Protein AF-A0A937NAL7-F1 (afdb_monomer_lite)

pLDDT: mean 84.66, std 16.03, range [34.94, 97.81]

Sequence (108 aa):
MQVQSGKRVSSIERAFRDAARRVLLVIDELSDSRTLADGLDDLRALVVALPLAPDELCKAQQRIRNTYRYSAAGERGAAVYELRALLQGLSAWAHESGFHGIAPVMSA

Radius of gyration: 14.45 Å; chains: 1; bounding box: 30×24×53 Å

Foldseek 3Di:
DPPPPVVVVVVLLVLLLQLLLLLVVLLVCLVVVHDCVVSLVSNLVSLVPHPDDPVLSVLLVVLSVQLVVCVVVVNSVSNSVSSVVNSVSSVVVCVVVVVPPPDNPPPD

Secondary structure (DSSP, 8-state):
---HHHHHHHHHHHHHHHHHHHHHHHHHHHHTT---TTHHHHHHHHHHTS---HHHHHHHHHHHHHHHHHHHTT-HHHHHHHHHHHHHHHHHHHHHTT-TT-------

Structure (mmCIF, N/CA/C/O backbone):
data_AF-A0A937NAL7-F1
#
_entry.id   AF-A0A937NAL7-F1
#
loop_
_atom_site.group_PDB
_atom_site.id
_atom_site.type_symbol
_atom_site.label_atom_id
_atom_site.label_alt_id
_atom_site.label_comp_id
_atom_site.label_asym_id
_atom_site.label_entity_id
_atom_site.label_seq_id
_atom_site.pdbx_PDB_ins_code
_atom_site.Cartn_x
_atom_site.Cartn_y
_atom_site.Cartn_z
_atom_site.occupancy
_atom_site.B_iso_or_equiv
_atom_site.auth_seq_id
_atom_site.auth_comp_id
_atom_site.auth_asym_id
_atom_site.auth_atom_id
_atom_site.pdbx_PDB_model_num
ATOM 1 N N . MET A 1 1 ? 11.449 -5.604 -36.178 1.00 40.94 1 MET A N 1
ATOM 2 C CA . MET A 1 1 ? 10.641 -6.128 -35.051 1.00 40.94 1 MET A CA 1
ATOM 3 C C . MET A 1 1 ? 10.852 -5.222 -33.839 1.00 40.94 1 MET A C 1
ATOM 5 O O . MET A 1 1 ? 11.892 -5.320 -33.212 1.00 40.94 1 MET A O 1
ATOM 9 N N . GLN A 1 2 ? 9.926 -4.298 -33.548 1.00 45.91 2 GLN A N 1
ATOM 10 C CA . GLN A 1 2 ? 10.089 -3.265 -32.500 1.00 45.91 2 GLN A CA 1
ATOM 11 C C . GLN A 1 2 ? 8.879 -3.187 -31.537 1.00 45.91 2 GLN A C 1
ATOM 13 O O . GLN A 1 2 ? 8.635 -2.170 -30.901 1.00 45.91 2 GLN A O 1
ATOM 18 N N . VAL A 1 3 ? 8.097 -4.270 -31.427 1.00 51.28 3 VAL A N 1
ATOM 19 C CA . VAL A 1 3 ? 6.760 -4.262 -30.786 1.00 51.28 3 VAL A CA 1
ATOM 20 C C . VAL A 1 3 ? 6.777 -4.730 -29.317 1.00 51.28 3 VAL A C 1
ATOM 22 O O . VAL A 1 3 ? 5.846 -4.457 -28.565 1.00 51.28 3 VAL A O 1
ATOM 25 N N . GLN A 1 4 ? 7.839 -5.400 -28.851 1.00 52.97 4 GLN A N 1
ATOM 26 C CA . GLN A 1 4 ? 7.871 -5.975 -27.494 1.00 52.97 4 GLN A CA 1
ATOM 27 C C . GLN A 1 4 ? 8.111 -4.943 -26.376 1.00 52.97 4 GLN A C 1
ATOM 29 O O . GLN A 1 4 ? 7.620 -5.133 -25.264 1.00 52.97 4 GLN A O 1
ATOM 34 N N . SER A 1 5 ? 8.802 -3.833 -26.660 1.00 55.28 5 SER A N 1
ATOM 35 C CA . SER A 1 5 ? 9.171 -2.853 -25.625 1.00 55.28 5 SER A CA 1
ATOM 36 C C . SER A 1 5 ? 7.965 -2.051 -25.111 1.00 55.28 5 SER A C 1
ATOM 38 O O . SER A 1 5 ? 7.812 -1.877 -23.905 1.00 55.28 5 SER A O 1
ATOM 40 N N . GLY A 1 6 ? 7.040 -1.647 -25.992 1.00 58.38 6 GLY A N 1
ATOM 41 C CA . GLY A 1 6 ? 5.855 -0.861 -25.605 1.00 58.38 6 GLY A CA 1
ATOM 42 C C . GLY A 1 6 ? 4.809 -1.641 -24.792 1.00 58.38 6 GLY A C 1
ATOM 43 O O . GLY A 1 6 ? 4.143 -1.089 -23.914 1.00 58.38 6 GLY A O 1
ATOM 44 N N . LYS A 1 7 ? 4.689 -2.957 -25.018 1.00 63.69 7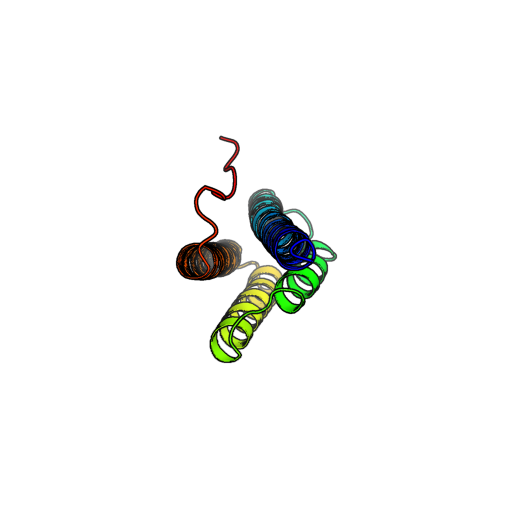 LYS A N 1
ATOM 45 C CA . LYS A 1 7 ? 3.739 -3.814 -24.282 1.00 63.69 7 LYS A CA 1
ATOM 46 C C . LYS A 1 7 ? 4.186 -4.077 -22.835 1.00 63.69 7 LYS A C 1
ATOM 48 O O . LYS A 1 7 ? 3.357 -4.225 -21.941 1.00 63.69 7 LYS A O 1
ATOM 53 N N . ARG A 1 8 ? 5.502 -4.109 -22.595 1.00 61.81 8 ARG A N 1
ATOM 54 C CA . ARG A 1 8 ? 6.081 -4.295 -21.257 1.00 61.81 8 ARG A CA 1
ATOM 55 C C . ARG A 1 8 ? 5.958 -3.029 -20.405 1.00 61.81 8 ARG A C 1
ATOM 57 O O . ARG A 1 8 ? 5.534 -3.127 -19.259 1.00 61.81 8 ARG A O 1
ATOM 64 N N . VAL A 1 9 ? 6.244 -1.862 -20.986 1.00 63.59 9 VAL A N 1
ATOM 65 C CA . VAL A 1 9 ? 6.097 -0.551 -20.323 1.00 63.59 9 VAL A CA 1
ATOM 66 C C . VAL A 1 9 ? 4.648 -0.327 -19.873 1.00 63.59 9 VAL A C 1
ATOM 68 O O . VAL A 1 9 ? 4.400 -0.100 -18.693 1.00 63.59 9 VAL A O 1
ATOM 71 N N . SER A 1 10 ? 3.674 -0.551 -20.761 1.00 73.06 10 SER A N 1
ATOM 72 C CA . SER A 1 10 ? 2.242 -0.419 -20.430 1.00 73.06 10 SER A CA 1
ATOM 73 C C . SER A 1 10 ? 1.741 -1.395 -19.353 1.00 73.06 10 SER A C 1
ATOM 75 O O . SER A 1 10 ? 0.780 -1.088 -18.644 1.00 73.06 10 SER A O 1
ATOM 77 N N . SER A 1 11 ? 2.386 -2.557 -19.198 1.00 83.50 11 SER A N 1
ATOM 78 C CA . SER A 1 11 ? 2.040 -3.536 -18.157 1.00 83.50 11 SER A CA 1
ATOM 79 C C . SER A 1 11 ? 2.566 -3.119 -16.780 1.00 83.50 11 SER A C 1
ATOM 81 O O . SER A 1 11 ? 1.846 -3.242 -15.792 1.00 83.50 11 SER A O 1
ATOM 83 N N . ILE A 1 12 ? 3.786 -2.575 -16.713 1.00 85.56 12 ILE A N 1
ATOM 84 C CA . ILE A 1 12 ? 4.387 -2.094 -15.458 1.00 85.56 12 ILE A CA 1
ATOM 85 C C . ILE A 1 12 ? 3.664 -0.837 -14.963 1.00 85.56 12 ILE A C 1
ATOM 87 O O . ILE A 1 12 ? 3.317 -0.752 -13.788 1.00 85.56 12 ILE A O 1
ATOM 91 N N . GLU A 1 13 ? 3.347 0.101 -15.857 1.00 85.06 13 GLU A N 1
ATOM 92 C CA . GLU A 1 13 ? 2.552 1.282 -15.505 1.00 85.06 13 GLU A CA 1
ATOM 93 C C . GLU A 1 13 ? 1.168 0.921 -14.955 1.00 85.06 13 GLU A C 1
ATOM 95 O O . GLU A 1 13 ? 0.648 1.590 -14.061 1.00 85.06 13 GLU A O 1
ATOM 100 N N . ARG A 1 14 ? 0.537 -0.125 -15.508 1.00 87.19 14 ARG A N 1
ATOM 101 C CA . ARG A 1 14 ? -0.737 -0.637 -14.998 1.00 87.19 14 ARG A CA 1
ATOM 102 C C . ARG A 1 14 ? -0.565 -1.206 -13.591 1.00 87.19 14 ARG A C 1
ATOM 104 O O . ARG A 1 14 ? -1.310 -0.800 -12.710 1.00 87.19 14 ARG A O 1
ATOM 111 N N . ALA A 1 15 ? 0.441 -2.053 -13.374 1.00 88.81 15 ALA A N 1
ATOM 112 C CA . ALA A 1 15 ? 0.729 -2.607 -12.053 1.00 88.81 15 ALA A CA 1
ATOM 113 C C . ALA A 1 15 ? 0.989 -1.504 -11.011 1.00 88.81 15 ALA A C 1
ATOM 115 O O . ALA A 1 15 ? 0.474 -1.573 -9.897 1.00 88.81 15 ALA A O 1
ATOM 116 N N . PHE A 1 16 ? 1.717 -0.447 -11.386 1.00 90.38 16 PHE A N 1
ATOM 117 C CA . PHE A 1 16 ? 1.922 0.718 -10.525 1.00 90.38 16 PHE A CA 1
ATOM 118 C C . PHE A 1 16 ? 0.609 1.440 -10.207 1.00 90.38 16 PHE A C 1
ATOM 120 O O . PHE A 1 16 ? 0.340 1.720 -9.040 1.00 90.38 16 PHE A O 1
ATOM 127 N N . ARG A 1 17 ? -0.232 1.714 -11.218 1.00 89.62 17 ARG A N 1
ATOM 128 C CA . ARG A 1 17 ? -1.552 2.335 -11.010 1.00 89.62 17 ARG A CA 1
ATOM 129 C C . ARG A 1 17 ? -2.420 1.517 -10.063 1.00 89.62 17 ARG A C 1
ATOM 131 O O . ARG A 1 17 ? -3.038 2.095 -9.173 1.00 89.62 17 ARG A O 1
ATOM 138 N N . ASP A 1 18 ? -2.446 0.202 -10.240 1.00 92.25 18 ASP A N 1
ATOM 139 C CA . ASP A 1 18 ? -3.238 -0.700 -9.410 1.00 92.25 18 ASP A CA 1
ATOM 140 C C . ASP A 1 18 ? -2.722 -0.700 -7.964 1.00 92.25 18 ASP A C 1
ATOM 142 O O . ASP A 1 18 ? -3.511 -0.536 -7.032 1.00 92.25 18 ASP A O 1
ATOM 146 N N . ALA A 1 19 ? -1.398 -0.764 -7.766 1.00 93.06 19 ALA A N 1
ATOM 147 C CA . ALA A 1 19 ? -0.777 -0.654 -6.448 1.00 93.06 19 ALA A CA 1
ATOM 148 C C . ALA A 1 19 ? -1.092 0.694 -5.778 1.00 93.06 19 ALA A C 1
ATOM 150 O O . ALA A 1 19 ? -1.587 0.722 -4.653 1.00 93.06 19 ALA A O 1
ATOM 151 N N . ALA A 1 20 ? -0.871 1.815 -6.472 1.00 93.00 20 ALA A N 1
ATOM 152 C CA . ALA A 1 20 ? -1.127 3.158 -5.951 1.00 93.00 20 ALA A CA 1
ATOM 153 C C . ALA A 1 20 ? -2.608 3.367 -5.601 1.00 93.00 20 ALA A C 1
ATOM 155 O O . ALA A 1 20 ? -2.930 3.902 -4.538 1.00 93.00 20 ALA A O 1
ATOM 156 N N . ARG A 1 21 ? -3.519 2.893 -6.458 1.00 93.12 21 ARG A N 1
ATOM 157 C CA . ARG A 1 21 ? -4.960 2.919 -6.193 1.00 93.12 21 ARG A CA 1
ATOM 158 C C . ARG A 1 21 ? -5.308 2.095 -4.961 1.00 93.12 21 ARG A C 1
ATOM 160 O O . ARG A 1 21 ? -6.098 2.552 -4.141 1.00 93.12 21 ARG A O 1
ATOM 167 N N . ARG A 1 22 ? -4.713 0.909 -4.803 1.00 94.31 22 ARG A N 1
ATOM 168 C CA . ARG A 1 22 ? -4.962 0.072 -3.628 1.00 94.31 22 ARG A CA 1
ATOM 169 C C . ARG A 1 22 ? -4.455 0.733 -2.352 1.00 94.31 22 ARG A C 1
ATOM 171 O O . ARG A 1 22 ? -5.183 0.720 -1.369 1.00 94.31 22 ARG A O 1
ATOM 178 N N . VAL A 1 23 ? -3.289 1.387 -2.376 1.00 94.06 23 VAL A N 1
ATOM 179 C CA . VAL A 1 23 ? -2.807 2.177 -1.227 1.00 94.06 23 VAL A CA 1
ATOM 180 C C . VAL A 1 23 ? -3.835 3.235 -0.819 1.00 94.06 23 VAL A C 1
ATOM 182 O O . VAL A 1 23 ? -4.161 3.335 0.361 1.00 94.06 23 VAL A O 1
ATOM 185 N N . LEU A 1 24 ? -4.374 3.997 -1.778 1.00 93.44 24 LEU A N 1
ATOM 186 C CA . LEU A 1 24 ? -5.388 5.020 -1.500 1.00 93.44 24 LEU A CA 1
ATOM 187 C C . LEU A 1 24 ? -6.672 4.427 -0.903 1.00 93.44 24 LEU A C 1
ATOM 189 O O . LEU A 1 24 ? -7.183 4.966 0.073 1.00 93.44 24 LEU A O 1
ATOM 193 N N . LEU A 1 25 ? -7.155 3.303 -1.439 1.00 92.50 25 LEU A N 1
ATOM 194 C CA . LEU A 1 25 ? -8.339 2.617 -0.910 1.00 92.50 25 LEU A CA 1
ATOM 195 C C . LEU A 1 25 ? -8.134 2.146 0.534 1.00 92.50 25 LEU A C 1
ATOM 197 O O . LEU A 1 25 ? -9.005 2.343 1.368 1.00 92.50 25 LEU A O 1
ATOM 201 N N . VAL A 1 26 ? -6.968 1.581 0.855 1.00 91.88 26 VAL A N 1
ATOM 202 C CA . VAL A 1 26 ? -6.670 1.123 2.223 1.00 91.88 26 VAL A CA 1
ATOM 203 C C . VAL A 1 26 ? -6.553 2.309 3.194 1.00 91.88 26 VAL A C 1
ATOM 205 O O . VAL A 1 26 ? -6.938 2.197 4.357 1.00 91.88 26 VAL A O 1
ATOM 208 N N . ILE A 1 27 ? -6.051 3.466 2.740 1.00 92.94 27 ILE A N 1
ATOM 209 C CA . ILE A 1 27 ? -6.055 4.703 3.543 1.00 92.94 27 ILE A CA 1
ATOM 210 C C . ILE A 1 27 ? -7.493 5.143 3.853 1.00 92.94 27 ILE A C 1
ATOM 212 O O . ILE A 1 27 ? -7.776 5.525 4.991 1.00 92.94 27 ILE A O 1
ATOM 216 N N . ASP A 1 28 ? -8.382 5.092 2.863 1.00 91.19 28 ASP A N 1
ATOM 217 C CA . ASP A 1 28 ? -9.798 5.442 3.014 1.00 91.19 28 ASP A CA 1
ATOM 218 C C . ASP A 1 28 ? -10.509 4.479 3.980 1.00 91.19 28 ASP A C 1
ATOM 220 O O . ASP A 1 28 ? -11.092 4.908 4.972 1.00 91.19 28 ASP A O 1
ATOM 224 N N . GLU A 1 29 ? -10.323 3.167 3.796 1.00 90.62 29 GLU A N 1
ATOM 225 C CA . GLU A 1 29 ? -10.833 2.121 4.694 1.00 90.62 29 GLU A CA 1
ATOM 226 C C . GLU A 1 29 ? -10.372 2.330 6.149 1.00 90.62 29 GLU A C 1
ATOM 228 O O . GLU A 1 29 ? -11.173 2.224 7.081 1.00 90.62 29 GLU A O 1
ATOM 233 N N . LEU A 1 30 ? -9.097 2.679 6.358 1.00 88.75 30 LEU A N 1
ATOM 234 C CA . LEU A 1 30 ? -8.550 3.010 7.678 1.00 88.75 30 LEU A CA 1
ATOM 235 C C . LEU A 1 30 ? -9.197 4.252 8.294 1.00 88.75 30 LEU A C 1
ATOM 237 O O . LEU A 1 30 ? -9.411 4.290 9.510 1.00 88.75 30 LEU A O 1
ATOM 241 N N . SER A 1 31 ? -9.469 5.264 7.473 1.00 86.12 31 SER A N 1
ATOM 242 C CA . SER A 1 31 ? -10.049 6.540 7.902 1.00 86.12 31 SER A CA 1
ATOM 243 C C . SER A 1 31 ? -11.517 6.363 8.299 1.00 86.12 31 SER A C 1
ATOM 245 O O . SER A 1 31 ? -11.933 6.848 9.351 1.00 86.12 31 SER A O 1
ATOM 247 N N . ASP A 1 32 ? -12.249 5.545 7.543 1.00 86.25 32 ASP A N 1
ATOM 248 C CA . ASP A 1 32 ? -13.644 5.164 7.785 1.00 86.25 32 ASP A CA 1
ATOM 249 C C . ASP A 1 32 ? -13.820 4.077 8.863 1.00 86.25 32 ASP A C 1
ATOM 251 O O . ASP A 1 32 ? -14.936 3.628 9.125 1.00 86.25 32 ASP A O 1
ATOM 255 N N . SER A 1 33 ? -12.737 3.631 9.513 1.00 79.56 33 SER A N 1
ATOM 256 C CA . SER A 1 33 ? -12.757 2.541 10.505 1.00 79.56 33 SER A CA 1
ATOM 257 C C . SER A 1 33 ? -13.312 1.210 9.976 1.00 79.56 33 SER A C 1
ATOM 259 O O . SER A 1 33 ? -13.858 0.414 10.743 1.00 79.56 33 SER A O 1
ATOM 261 N N . ARG A 1 34 ? -13.150 0.947 8.677 1.00 79.00 34 ARG A N 1
ATOM 262 C CA . ARG A 1 34 ? -13.518 -0.323 8.041 1.00 79.00 34 ARG A CA 1
ATOM 263 C C . ARG A 1 34 ? -12.438 -1.383 8.270 1.00 79.00 34 ARG A C 1
ATOM 265 O O . ARG A 1 34 ? -11.292 -1.090 8.611 1.00 79.00 34 ARG A O 1
ATOM 272 N N . THR A 1 35 ? -12.823 -2.645 8.107 1.00 75.50 35 THR A N 1
ATOM 273 C CA . THR A 1 35 ? -11.921 -3.796 8.238 1.00 75.50 35 THR A CA 1
ATOM 274 C C . THR A 1 35 ? -10.947 -3.865 7.058 1.00 75.50 35 THR A C 1
ATOM 276 O O . THR A 1 35 ? -11.366 -3.743 5.915 1.00 75.50 35 THR A O 1
ATOM 279 N N . LEU A 1 36 ? -9.661 -4.118 7.335 1.00 77.94 36 LEU A N 1
ATOM 280 C CA . LEU A 1 36 ? -8.574 -4.130 6.336 1.00 77.94 36 LEU A CA 1
ATOM 281 C C . LEU A 1 36 ? -8.175 -5.521 5.828 1.00 77.94 36 LEU A C 1
ATOM 283 O O . LEU A 1 36 ? -7.150 -5.633 5.158 1.00 77.94 36 LEU A O 1
ATOM 287 N N . ALA A 1 37 ? -8.914 -6.572 6.202 1.00 67.00 37 ALA A N 1
ATOM 288 C CA . ALA A 1 37 ? -8.445 -7.959 6.114 1.00 67.00 37 ALA A CA 1
ATOM 289 C C . ALA A 1 37 ? -7.944 -8.337 4.709 1.00 67.00 37 ALA A C 1
ATOM 291 O O . ALA A 1 37 ? -6.839 -8.847 4.581 1.00 67.00 37 ALA A O 1
ATOM 292 N N . ASP A 1 38 ? -8.684 -7.968 3.664 1.00 80.38 38 ASP A N 1
ATOM 293 C CA . ASP A 1 38 ? -8.278 -8.250 2.279 1.00 80.38 38 ASP A CA 1
ATOM 294 C C . ASP A 1 38 ? -7.472 -7.083 1.664 1.00 80.38 38 ASP A C 1
ATOM 296 O O . ASP A 1 38 ? -6.675 -7.252 0.741 1.00 80.38 38 ASP A O 1
ATOM 300 N N . GLY A 1 39 ? -7.626 -5.885 2.244 1.00 87.06 39 GLY A N 1
ATOM 301 C CA . GLY A 1 39 ? -6.969 -4.622 1.892 1.00 87.06 39 GLY A CA 1
ATOM 302 C C . GLY A 1 39 ? -5.464 -4.724 1.689 1.00 87.06 39 GLY A C 1
ATOM 303 O O . GLY A 1 39 ? -4.906 -4.372 0.643 1.00 87.06 39 GLY A O 1
ATOM 304 N N . LEU A 1 40 ? -4.803 -5.177 2.750 1.00 90.19 40 LEU A N 1
ATOM 305 C CA . LEU A 1 40 ? -3.350 -5.161 2.864 1.00 90.19 40 LEU A CA 1
ATOM 306 C C . LEU A 1 40 ? -2.681 -6.334 2.144 1.00 90.19 40 LEU A C 1
ATOM 308 O O . LEU A 1 40 ? -1.554 -6.185 1.665 1.00 90.19 40 LEU A O 1
ATOM 312 N N . ASP A 1 41 ? -3.367 -7.469 2.033 1.00 91.75 41 ASP A N 1
ATOM 313 C CA . ASP A 1 41 ? -2.852 -8.649 1.340 1.00 91.75 41 ASP A CA 1
ATOM 314 C C . ASP A 1 41 ? -2.851 -8.432 -0.179 1.00 91.75 41 ASP A C 1
ATOM 316 O O . ASP A 1 41 ? -1.827 -8.663 -0.833 1.00 91.75 41 ASP A O 1
ATOM 320 N N . ASP A 1 42 ? -3.928 -7.855 -0.723 1.00 91.88 42 ASP A N 1
ATOM 321 C CA . ASP A 1 42 ? -3.982 -7.406 -2.118 1.0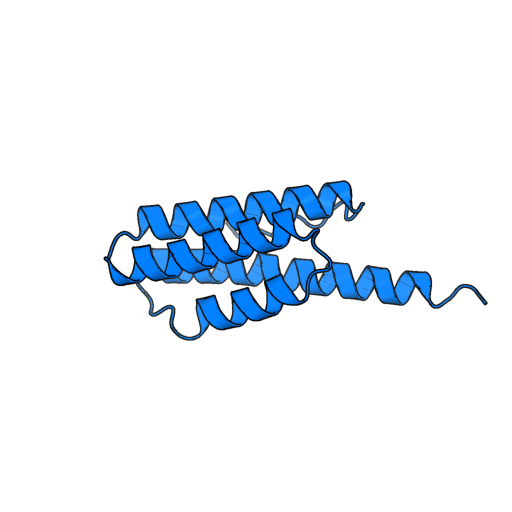0 91.88 42 ASP A CA 1
ATOM 322 C C . ASP A 1 42 ? -2.882 -6.383 -2.419 1.00 91.88 42 ASP A C 1
ATOM 324 O O . ASP A 1 42 ? -2.158 -6.488 -3.413 1.00 91.88 42 ASP A O 1
ATOM 328 N N . LEU A 1 43 ? -2.722 -5.390 -1.535 1.00 94.06 43 LEU A N 1
ATOM 329 C CA . LEU A 1 43 ? -1.682 -4.375 -1.672 1.00 94.06 43 LEU A CA 1
ATOM 330 C C . LEU A 1 43 ? -0.286 -5.010 -1.707 1.00 94.06 43 LEU A C 1
ATOM 332 O O . LEU A 1 43 ? 0.555 -4.630 -2.524 1.00 94.06 43 LEU A O 1
ATOM 336 N N . ARG A 1 44 ? -0.034 -5.998 -0.845 1.00 94.62 44 ARG A N 1
ATOM 337 C CA . ARG A 1 44 ? 1.239 -6.718 -0.811 1.00 94.62 44 ARG A CA 1
ATOM 338 C C . ARG A 1 44 ? 1.504 -7.458 -2.116 1.00 94.62 44 ARG A C 1
ATOM 340 O O . ARG A 1 44 ? 2.625 -7.380 -2.618 1.00 94.62 44 ARG A O 1
ATOM 347 N N . ALA A 1 45 ? 0.507 -8.151 -2.662 1.00 94.31 45 ALA A N 1
ATOM 348 C CA . ALA A 1 45 ? 0.643 -8.856 -3.933 1.00 94.31 45 ALA A CA 1
ATOM 349 C C . ALA A 1 45 ? 0.990 -7.890 -5.079 1.00 94.31 45 ALA A C 1
ATOM 351 O O . ALA A 1 45 ? 1.919 -8.149 -5.846 1.00 94.31 45 ALA A O 1
ATOM 352 N N . LEU A 1 46 ? 0.308 -6.742 -5.141 1.00 94.25 46 LEU A N 1
ATOM 353 C CA . LEU A 1 46 ? 0.558 -5.706 -6.145 1.00 94.25 46 LEU A CA 1
ATOM 354 C C . LEU A 1 46 ? 1.967 -5.114 -6.030 1.00 94.25 46 LEU A C 1
ATOM 356 O O . LEU A 1 46 ? 2.656 -4.979 -7.036 1.00 94.25 46 LEU A O 1
ATOM 360 N N . VAL A 1 47 ? 2.427 -4.814 -4.812 1.00 94.25 47 VAL A N 1
ATOM 361 C CA . VAL A 1 47 ? 3.777 -4.278 -4.571 1.00 94.25 47 VAL A CA 1
ATOM 362 C C . VAL A 1 47 ? 4.867 -5.283 -4.946 1.00 94.25 47 VAL A C 1
ATOM 364 O O . VAL A 1 47 ? 5.874 -4.893 -5.527 1.00 94.25 47 VAL A O 1
ATOM 367 N N . VAL A 1 48 ? 4.676 -6.574 -4.659 1.00 93.75 48 VAL A N 1
ATOM 368 C CA . VAL A 1 48 ? 5.639 -7.630 -5.028 1.00 93.75 48 VAL A CA 1
ATOM 369 C C . VAL A 1 48 ? 5.725 -7.827 -6.545 1.00 93.75 48 VAL A C 1
ATOM 371 O O . VAL A 1 48 ? 6.772 -8.225 -7.049 1.00 93.75 48 VAL A O 1
ATOM 374 N N . ALA A 1 49 ? 4.653 -7.532 -7.280 1.00 91.81 49 ALA A N 1
ATOM 375 C CA . ALA A 1 49 ? 4.639 -7.611 -8.738 1.00 91.81 49 ALA A CA 1
ATOM 376 C C . ALA A 1 49 ? 5.380 -6.446 -9.425 1.00 91.81 49 ALA A C 1
ATOM 378 O O . ALA A 1 49 ? 5.633 -6.510 -10.632 1.00 91.81 49 ALA A O 1
ATOM 379 N N . LEU A 1 50 ? 5.728 -5.384 -8.690 1.00 92.00 50 LEU A N 1
ATOM 380 C CA . LEU A 1 50 ? 6.488 -4.263 -9.232 1.00 92.00 50 LEU A CA 1
ATOM 381 C C . LEU A 1 50 ? 7.977 -4.624 -9.356 1.00 92.00 50 LEU A C 1
ATOM 383 O O . LEU A 1 50 ? 8.539 -5.240 -8.449 1.00 92.00 50 LEU A O 1
ATOM 387 N N . PRO A 1 51 ? 8.655 -4.205 -10.440 1.00 93.00 51 PRO A N 1
ATOM 388 C CA . PRO A 1 51 ? 10.087 -4.425 -10.615 1.00 93.00 51 PRO A CA 1
ATOM 389 C C . PRO A 1 51 ? 10.903 -3.401 -9.804 1.00 93.00 51 PRO A C 1
ATOM 391 O O . PRO A 1 51 ? 11.682 -2.631 -10.361 1.00 93.00 51 PRO A O 1
ATOM 394 N N . LEU A 1 52 ? 10.680 -3.379 -8.489 1.00 92.38 52 LEU A N 1
ATOM 395 C CA . LEU A 1 52 ? 11.406 -2.553 -7.526 1.00 92.38 52 LEU A CA 1
ATOM 396 C C . LEU A 1 52 ? 12.821 -3.098 -7.311 1.00 92.38 52 LEU A C 1
ATOM 398 O O . LEU A 1 52 ? 13.044 -4.313 -7.365 1.00 92.38 52 LEU A O 1
ATOM 402 N N . ALA A 1 53 ? 13.770 -2.220 -6.988 1.00 94.06 53 ALA A N 1
ATOM 403 C CA . ALA A 1 53 ? 15.053 -2.667 -6.466 1.00 94.06 53 ALA A CA 1
ATOM 404 C C . ALA A 1 53 ? 14.854 -3.407 -5.122 1.00 94.06 53 ALA A C 1
ATOM 406 O O . ALA A 1 53 ? 13.902 -3.113 -4.391 1.00 94.06 53 ALA A O 1
ATOM 407 N N . PRO A 1 54 ? 15.748 -4.341 -4.735 1.00 94.75 54 PRO A N 1
ATOM 408 C CA . PRO A 1 54 ? 15.595 -5.112 -3.497 1.00 94.75 54 PRO A CA 1
ATOM 409 C C . PRO A 1 54 ? 15.381 -4.250 -2.244 1.00 94.75 54 PRO A C 1
ATOM 411 O O . PRO A 1 54 ? 14.525 -4.564 -1.415 1.00 94.75 54 PRO A O 1
ATOM 414 N N . ASP A 1 55 ? 16.097 -3.130 -2.133 1.00 96.06 55 ASP A N 1
ATOM 415 C CA . ASP A 1 55 ? 15.968 -2.212 -0.998 1.00 96.06 55 ASP A CA 1
ATOM 416 C C . ASP A 1 55 ? 14.627 -1.467 -0.989 1.00 96.06 55 ASP A C 1
ATOM 418 O O . ASP A 1 55 ? 14.053 -1.224 0.075 1.00 96.06 55 ASP A O 1
ATOM 422 N N . GLU A 1 56 ? 14.100 -1.115 -2.161 1.00 94.88 56 GLU A N 1
ATOM 423 C CA . GLU A 1 56 ? 12.788 -0.480 -2.307 1.00 94.88 56 GLU A CA 1
ATOM 424 C C . GLU A 1 56 ? 11.664 -1.461 -1.973 1.00 94.88 56 GLU A C 1
ATOM 426 O O . GLU A 1 56 ? 10.747 -1.114 -1.229 1.00 94.88 56 GLU A O 1
ATOM 431 N N . LEU A 1 57 ? 11.773 -2.708 -2.444 1.00 96.00 57 LEU A N 1
ATOM 432 C CA . LEU A 1 57 ? 10.836 -3.777 -2.108 1.00 96.00 57 LEU A CA 1
ATOM 433 C C . LEU A 1 57 ? 10.843 -4.069 -0.603 1.00 96.00 57 LEU A C 1
ATOM 435 O O . LEU A 1 57 ? 9.780 -4.180 0.009 1.00 96.00 57 LEU A O 1
ATOM 439 N N . CYS A 1 58 ? 12.026 -4.144 0.012 1.00 97.06 58 CYS A N 1
ATOM 440 C CA . CYS A 1 58 ? 12.175 -4.344 1.452 1.00 97.06 58 CYS A CA 1
ATOM 441 C C . CYS A 1 58 ? 11.501 -3.213 2.244 1.00 97.06 58 CYS A C 1
ATOM 443 O O . CYS A 1 58 ? 10.689 -3.471 3.138 1.00 97.06 58 CYS A O 1
ATOM 445 N N . LYS A 1 59 ? 11.759 -1.951 1.867 1.00 97.38 59 LYS A N 1
ATOM 446 C CA . LYS A 1 59 ? 11.093 -0.783 2.462 1.00 97.38 59 LYS A CA 1
ATOM 447 C C . LYS A 1 59 ? 9.579 -0.866 2.286 1.00 97.38 59 LYS A C 1
ATOM 449 O O . LYS A 1 59 ? 8.854 -0.687 3.260 1.00 97.38 59 LYS A O 1
ATOM 454 N N . ALA A 1 60 ? 9.088 -1.183 1.091 1.00 97.06 60 ALA A N 1
ATOM 455 C CA . ALA A 1 60 ? 7.657 -1.268 0.822 1.00 97.06 60 ALA A CA 1
ATOM 456 C C . ALA A 1 60 ? 6.970 -2.355 1.670 1.00 97.06 60 ALA A C 1
ATOM 458 O O . ALA A 1 60 ? 5.953 -2.097 2.314 1.00 97.06 60 ALA A O 1
ATOM 459 N N . GLN A 1 61 ? 7.565 -3.546 1.765 1.00 96.94 61 GLN A N 1
ATOM 460 C CA . GLN A 1 61 ? 7.066 -4.628 2.619 1.00 96.94 61 GLN A CA 1
ATOM 461 C C . GLN A 1 61 ? 7.103 -4.265 4.108 1.00 96.94 61 GLN A C 1
ATOM 463 O O . GLN A 1 61 ? 6.190 -4.625 4.855 1.00 96.94 61 GLN A O 1
ATOM 468 N N . GLN A 1 62 ? 8.130 -3.534 4.551 1.00 97.81 62 GLN A N 1
ATOM 469 C CA . GLN A 1 62 ? 8.211 -3.021 5.916 1.00 97.81 62 GLN A CA 1
ATOM 470 C C . GLN A 1 62 ? 7.055 -2.066 6.226 1.00 97.81 62 GLN A C 1
ATOM 472 O O . GLN A 1 62 ? 6.435 -2.202 7.282 1.00 97.81 62 GLN A O 1
ATOM 477 N N . ARG A 1 63 ? 6.746 -1.140 5.308 1.00 97.56 63 ARG A N 1
ATOM 478 C CA . ARG A 1 63 ? 5.620 -0.205 5.441 1.00 97.56 63 ARG A CA 1
ATOM 479 C C . ARG A 1 63 ? 4.296 -0.963 5.577 1.00 97.56 63 ARG A C 1
ATOM 481 O O . ARG A 1 63 ? 3.588 -0.753 6.554 1.00 97.56 63 ARG A O 1
ATOM 488 N N . ILE A 1 64 ? 4.024 -1.929 4.693 1.00 96.31 64 ILE A N 1
ATOM 489 C CA . ILE A 1 64 ? 2.802 -2.760 4.747 1.00 96.31 64 ILE A CA 1
ATOM 490 C C . ILE A 1 64 ? 2.701 -3.526 6.075 1.00 96.31 64 ILE A C 1
ATOM 492 O O . ILE A 1 64 ? 1.647 -3.550 6.711 1.00 96.31 64 ILE A O 1
ATOM 496 N N . ARG A 1 65 ? 3.805 -4.128 6.538 1.00 96.00 65 ARG A N 1
ATOM 497 C CA . ARG A 1 65 ? 3.838 -4.851 7.818 1.00 96.00 65 ARG A CA 1
ATOM 498 C C . ARG A 1 65 ? 3.567 -3.928 9.007 1.00 96.00 65 ARG A C 1
ATOM 500 O O . ARG A 1 65 ? 2.843 -4.310 9.926 1.00 96.00 65 ARG A O 1
ATOM 507 N N . ASN A 1 66 ? 4.131 -2.723 8.992 1.00 96.62 66 ASN A N 1
ATOM 508 C CA . ASN A 1 66 ? 3.873 -1.723 10.021 1.00 96.62 66 ASN A CA 1
ATOM 509 C C . ASN A 1 66 ? 2.407 -1.271 9.998 1.00 96.62 66 ASN A C 1
ATOM 511 O O . ASN A 1 66 ? 1.805 -1.185 11.063 1.00 96.62 66 ASN A O 1
ATOM 515 N N . THR A 1 67 ? 1.808 -1.069 8.819 1.00 95.75 67 THR A N 1
ATOM 516 C CA . THR A 1 67 ? 0.376 -0.763 8.685 1.00 95.75 67 THR A CA 1
ATOM 517 C C . THR A 1 67 ? -0.493 -1.832 9.343 1.00 95.75 67 THR A C 1
ATOM 519 O O . THR A 1 67 ? -1.369 -1.486 10.133 1.00 95.75 67 THR A O 1
ATOM 522 N N . TYR A 1 68 ? -0.212 -3.117 9.097 1.00 93.62 68 TYR A N 1
ATOM 523 C CA . TYR A 1 68 ? -0.899 -4.230 9.764 1.00 93.62 68 TYR A CA 1
ATOM 524 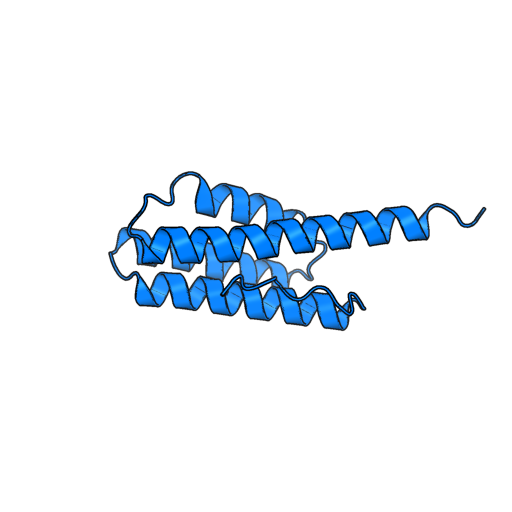C C . TYR A 1 68 ? -0.799 -4.129 11.290 1.00 93.62 68 TYR A C 1
ATOM 526 O O . TYR A 1 68 ? -1.809 -4.177 11.992 1.00 93.62 68 TYR A O 1
ATOM 534 N N . ARG A 1 69 ? 0.423 -3.950 11.807 1.00 95.12 69 ARG A N 1
ATOM 535 C CA . ARG A 1 69 ? 0.682 -3.864 13.250 1.00 95.12 69 ARG A CA 1
ATOM 536 C C . ARG A 1 69 ? -0.051 -2.687 13.893 1.00 95.12 69 ARG A C 1
ATOM 538 O O . ARG A 1 69 ? -0.679 -2.860 14.931 1.00 95.12 69 ARG A O 1
ATOM 545 N N . TYR A 1 70 ? 0.026 -1.509 13.283 1.00 95.19 70 TYR A N 1
ATOM 546 C CA . TYR A 1 70 ? -0.597 -0.296 13.808 1.00 95.19 70 TYR A CA 1
ATOM 547 C C . TYR A 1 70 ? -2.119 -0.339 13.710 1.00 95.19 70 TYR A C 1
ATOM 549 O O . TYR A 1 70 ? -2.798 0.063 14.650 1.00 95.19 70 TYR A O 1
ATOM 557 N N . SER A 1 71 ? -2.670 -0.896 12.629 1.00 91.75 71 SER A N 1
ATOM 558 C CA . SER A 1 71 ? -4.112 -1.120 12.521 1.00 91.75 71 SER A CA 1
ATOM 559 C C . SER A 1 71 ? -4.619 -2.061 13.619 1.00 91.75 71 SER A C 1
ATOM 561 O O . SER A 1 71 ? -5.581 -1.721 14.307 1.00 91.75 71 SER A O 1
ATOM 563 N N . ALA A 1 72 ? -3.934 -3.186 13.848 1.00 90.88 72 ALA A N 1
ATOM 564 C CA . ALA A 1 72 ? -4.292 -4.144 14.895 1.00 90.88 72 ALA A CA 1
ATOM 565 C C . ALA A 1 72 ? -4.187 -3.554 16.314 1.00 90.88 72 ALA A C 1
ATOM 567 O O . ALA A 1 72 ? -4.950 -3.935 17.197 1.00 90.88 72 ALA A O 1
ATOM 568 N N . ALA A 1 73 ? -3.275 -2.600 16.527 1.00 93.25 73 ALA A N 1
ATOM 569 C CA . ALA A 1 73 ? -3.124 -1.870 17.786 1.00 93.25 73 ALA A CA 1
ATOM 570 C C . ALA A 1 73 ? -4.128 -0.710 17.961 1.00 93.25 73 ALA A C 1
ATOM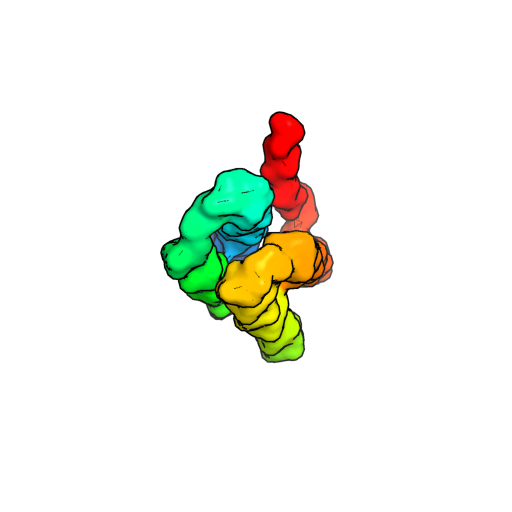 572 O O . ALA A 1 73 ? -4.112 -0.037 18.989 1.00 93.25 73 ALA A O 1
ATOM 573 N N . GLY A 1 74 ? -4.984 -0.435 16.969 1.00 91.31 74 GLY A N 1
ATOM 574 C CA . GLY A 1 74 ? -5.890 0.720 16.977 1.00 91.31 74 GLY A CA 1
ATOM 575 C C . GLY A 1 74 ? -5.207 2.064 16.676 1.00 91.31 74 GLY A C 1
ATOM 576 O O . GLY A 1 74 ? -5.859 3.109 16.701 1.00 91.31 74 GLY A O 1
ATOM 577 N N . GLU A 1 75 ? -3.919 2.061 16.325 1.00 94.38 75 GLU A N 1
ATOM 578 C CA . GLU A 1 75 ? -3.107 3.239 16.001 1.00 94.38 75 GLU A CA 1
ATOM 579 C C . GLU A 1 75 ? -3.306 3.674 14.538 1.00 94.38 75 GLU A C 1
ATOM 581 O O . GLU A 1 75 ? -2.387 3.677 13.714 1.00 94.38 75 GLU A O 1
ATOM 586 N N . ARG A 1 76 ? -4.539 4.061 14.188 1.00 91.19 76 ARG A N 1
ATOM 587 C CA . ARG A 1 76 ? -4.934 4.383 12.801 1.00 91.19 76 ARG A CA 1
ATOM 588 C C . ARG A 1 76 ? -4.056 5.452 12.147 1.00 91.19 76 ARG A C 1
ATOM 590 O O . ARG A 1 76 ? -3.675 5.306 10.990 1.00 91.19 76 ARG A O 1
ATOM 597 N N . GLY A 1 77 ? -3.695 6.502 12.887 1.00 93.31 77 GLY A N 1
ATOM 598 C CA . GLY A 1 77 ? -2.833 7.573 12.375 1.00 93.31 77 GLY A CA 1
ATOM 599 C C . GLY A 1 77 ? -1.448 7.070 11.953 1.00 93.31 77 GLY A C 1
ATOM 600 O O . GLY A 1 77 ? -0.950 7.456 10.896 1.00 93.31 77 GLY A O 1
ATOM 601 N N . ALA A 1 78 ? -0.862 6.151 12.726 1.00 95.88 78 ALA A N 1
ATOM 602 C CA . ALA A 1 78 ? 0.410 5.520 12.388 1.00 95.88 78 ALA A CA 1
ATOM 603 C C . ALA A 1 78 ? 0.264 4.583 11.178 1.00 95.88 78 ALA A C 1
ATOM 605 O O . ALA A 1 78 ? 1.098 4.605 10.275 1.00 95.88 78 ALA A O 1
ATOM 606 N N . ALA A 1 79 ? -0.834 3.825 11.095 1.00 95.38 79 ALA A N 1
ATOM 607 C CA . ALA A 1 79 ? -1.129 2.977 9.941 1.00 95.38 79 ALA A CA 1
ATOM 608 C C . ALA A 1 79 ? -1.262 3.789 8.634 1.00 95.38 79 ALA A C 1
ATOM 610 O O . ALA A 1 79 ? -0.665 3.430 7.617 1.00 95.38 79 ALA A O 1
ATOM 611 N N . VAL A 1 80 ? -1.982 4.918 8.674 1.00 94.94 80 VAL A N 1
ATOM 612 C CA . VAL A 1 80 ? -2.133 5.844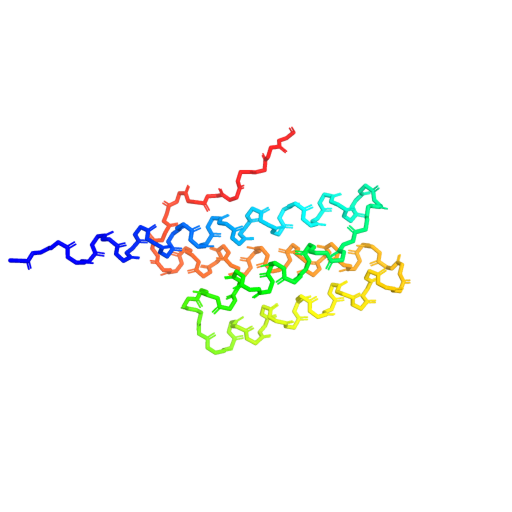 7.537 1.00 94.94 80 VAL A CA 1
ATOM 613 C C . VAL A 1 80 ? -0.802 6.498 7.167 1.00 94.94 80 VAL A C 1
ATOM 615 O O . VAL A 1 80 ? -0.502 6.643 5.982 1.00 94.94 80 VAL A O 1
ATOM 618 N N . TYR A 1 81 ? 0.017 6.872 8.152 1.00 96.62 81 TYR A N 1
ATOM 619 C CA . TYR A 1 81 ? 1.356 7.408 7.901 1.00 96.62 81 TYR A CA 1
ATOM 620 C C . TYR A 1 81 ? 2.219 6.424 7.097 1.00 96.62 81 TYR A C 1
ATOM 622 O O . TYR A 1 81 ? 2.820 6.813 6.095 1.00 96.62 81 TYR A O 1
ATOM 630 N N . GLU A 1 82 ? 2.230 5.147 7.482 1.00 97.75 82 GLU A N 1
ATOM 631 C CA . GLU A 1 82 ? 2.984 4.102 6.779 1.00 97.75 82 GLU A CA 1
ATOM 632 C C . GLU A 1 82 ? 2.520 3.930 5.322 1.00 97.75 82 GLU A C 1
ATOM 634 O O . GLU A 1 82 ? 3.350 3.818 4.416 1.00 97.75 82 GLU A O 1
ATOM 639 N N . LEU A 1 83 ? 1.208 3.992 5.067 1.00 96.62 83 LEU A N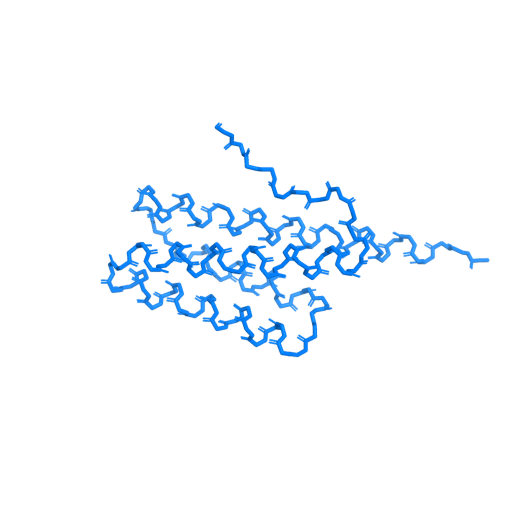 1
ATOM 640 C CA . LEU A 1 83 ? 0.649 3.912 3.713 1.00 96.62 83 LEU A CA 1
ATOM 641 C C . LEU A 1 83 ? 0.957 5.150 2.866 1.00 96.62 83 LEU A C 1
ATOM 643 O O . LEU A 1 83 ? 1.266 5.024 1.683 1.00 96.62 83 LEU A O 1
ATOM 647 N N . ARG A 1 84 ? 0.928 6.351 3.452 1.00 96.38 84 ARG A N 1
ATOM 648 C CA . ARG A 1 84 ? 1.339 7.578 2.750 1.00 96.38 84 ARG A CA 1
ATOM 649 C C . ARG A 1 84 ? 2.822 7.539 2.390 1.00 96.38 84 ARG A C 1
ATOM 651 O O . ARG A 1 84 ? 3.183 7.885 1.268 1.00 96.38 84 ARG A O 1
ATOM 658 N N . ALA A 1 85 ? 3.666 7.065 3.306 1.00 96.62 85 ALA A N 1
ATOM 659 C CA . ALA A 1 85 ? 5.089 6.870 3.047 1.00 96.62 85 ALA A CA 1
ATOM 660 C C . ALA A 1 85 ? 5.331 5.824 1.942 1.00 96.62 85 ALA A C 1
ATOM 662 O O . ALA A 1 85 ? 6.203 6.018 1.095 1.00 96.62 85 ALA A O 1
ATOM 663 N N . LEU A 1 86 ? 4.538 4.746 1.909 1.00 97.06 86 LEU A N 1
ATOM 664 C CA . LEU A 1 86 ? 4.556 3.772 0.815 1.00 97.06 86 LEU A CA 1
ATOM 665 C C . LEU A 1 86 ? 4.171 4.421 -0.522 1.00 97.06 86 LEU A C 1
ATOM 667 O O . LEU A 1 86 ? 4.907 4.274 -1.494 1.00 97.06 86 LEU A O 1
ATOM 671 N N . LEU A 1 87 ? 3.066 5.172 -0.572 1.00 95.44 87 LEU A N 1
ATOM 672 C CA . LEU A 1 87 ? 2.615 5.851 -1.792 1.00 95.44 87 LEU A CA 1
ATOM 673 C C . LEU A 1 87 ? 3.671 6.820 -2.330 1.00 95.44 87 LEU A C 1
ATOM 675 O O . LEU A 1 87 ? 3.924 6.855 -3.535 1.00 95.44 87 LEU A O 1
ATOM 679 N N . GLN A 1 88 ? 4.306 7.581 -1.438 1.00 94.19 88 GLN A N 1
ATOM 680 C CA . GLN A 1 88 ? 5.391 8.489 -1.791 1.00 94.19 88 GLN A CA 1
ATOM 681 C C . GLN A 1 88 ? 6.586 7.730 -2.381 1.00 94.19 88 GLN A C 1
ATOM 683 O O . GLN A 1 88 ? 7.097 8.132 -3.423 1.00 94.19 88 GLN A O 1
ATOM 688 N N . GLY A 1 89 ? 7.000 6.620 -1.760 1.00 94.44 89 GLY A N 1
ATOM 689 C CA . GLY A 1 89 ? 8.097 5.787 -2.259 1.00 94.44 89 GLY A CA 1
ATOM 690 C C . GLY A 1 89 ? 7.811 5.196 -3.640 1.00 94.44 89 GLY A C 1
ATOM 691 O O . GLY A 1 89 ? 8.638 5.310 -4.538 1.00 94.44 89 GLY A O 1
ATOM 692 N N . LEU A 1 90 ? 6.611 4.642 -3.842 1.00 93.25 90 LEU A N 1
ATOM 693 C CA . LEU A 1 90 ? 6.201 4.110 -5.144 1.00 93.25 90 LEU A CA 1
ATOM 694 C C . LEU A 1 90 ? 6.132 5.212 -6.213 1.00 93.25 90 LEU A C 1
ATOM 696 O O . LEU A 1 90 ? 6.506 4.980 -7.358 1.00 93.25 90 LEU A O 1
ATOM 700 N N . SER A 1 91 ? 5.677 6.414 -5.848 1.00 91.69 91 SER A N 1
ATOM 701 C CA . SER A 1 91 ? 5.604 7.553 -6.774 1.00 91.69 91 SER A CA 1
ATOM 702 C C . SER A 1 91 ? 6.992 8.064 -7.171 1.00 91.69 91 SER A C 1
ATOM 704 O O . SER A 1 91 ? 7.202 8.406 -8.333 1.00 91.69 91 SER A O 1
ATOM 706 N N . ALA A 1 92 ? 7.946 8.086 -6.233 1.00 91.19 92 ALA A N 1
ATOM 707 C CA . ALA A 1 92 ? 9.338 8.434 -6.515 1.00 91.19 92 ALA A CA 1
ATOM 708 C C . ALA A 1 92 ? 9.979 7.417 -7.470 1.00 91.19 92 ALA A C 1
ATOM 710 O O . ALA A 1 92 ? 10.483 7.804 -8.523 1.00 91.19 92 ALA A O 1
ATOM 711 N N . TRP A 1 93 ? 9.838 6.122 -7.173 1.00 91.75 93 TRP A N 1
ATOM 712 C CA . TRP A 1 93 ? 10.295 5.044 -8.052 1.00 91.75 93 TRP A CA 1
ATOM 713 C C . TRP A 1 93 ? 9.689 5.148 -9.462 1.00 91.75 93 TRP A C 1
ATOM 715 O O . TRP A 1 93 ? 10.389 5.001 -10.467 1.00 91.75 93 TRP A O 1
ATOM 725 N N . ALA A 1 94 ? 8.388 5.438 -9.559 1.00 88.50 94 ALA A N 1
ATOM 726 C CA . ALA A 1 94 ? 7.711 5.568 -10.843 1.00 88.50 94 ALA A CA 1
ATOM 727 C C . ALA A 1 94 ? 8.246 6.756 -11.658 1.00 88.50 94 ALA A C 1
ATOM 729 O O . ALA A 1 94 ? 8.437 6.639 -12.869 1.00 88.50 94 ALA A O 1
ATOM 730 N N . HIS A 1 95 ? 8.530 7.878 -10.992 1.00 86.50 95 HIS A N 1
ATOM 731 C CA . HIS A 1 95 ? 9.141 9.045 -11.619 1.00 86.50 95 HIS A CA 1
ATOM 732 C C . HIS A 1 95 ? 10.549 8.739 -12.149 1.00 86.50 95 HIS A C 1
ATOM 734 O O . HIS A 1 95 ? 10.842 9.047 -13.303 1.00 86.50 95 HIS A O 1
ATOM 740 N N . GLU A 1 96 ? 11.391 8.085 -11.344 1.00 87.44 96 GLU A N 1
ATOM 741 C CA . GLU A 1 96 ? 12.748 7.662 -11.729 1.00 87.44 96 GLU A CA 1
ATOM 742 C C . GLU A 1 96 ? 12.739 6.639 -12.875 1.00 87.44 96 GLU A C 1
ATOM 744 O O . GLU A 1 96 ? 13.621 6.643 -13.733 1.00 87.44 96 GLU A O 1
ATOM 749 N N . SER A 1 97 ? 11.695 5.811 -12.941 1.00 83.50 97 SER A N 1
ATOM 750 C CA . SER A 1 97 ? 11.468 4.836 -14.014 1.00 83.50 97 SER A CA 1
ATOM 751 C C . SER A 1 97 ? 10.925 5.454 -15.314 1.00 83.50 97 SER A C 1
ATOM 753 O O . SER A 1 97 ? 10.702 4.732 -16.287 1.00 83.50 97 SER A O 1
ATOM 755 N N . GLY A 1 98 ? 10.702 6.775 -15.357 1.00 81.38 98 GLY A N 1
ATOM 756 C CA . GLY A 1 98 ? 10.204 7.493 -16.534 1.00 81.38 98 GLY A CA 1
ATOM 757 C C . GLY A 1 98 ? 8.684 7.437 -16.730 1.00 81.38 98 GLY A C 1
ATOM 758 O O . GLY A 1 98 ? 8.190 7.815 -17.795 1.00 81.38 98 GLY A O 1
ATOM 759 N N . PHE A 1 99 ? 7.916 6.997 -15.726 1.00 75.88 99 PHE A N 1
ATOM 760 C CA . PHE A 1 99 ? 6.449 6.998 -15.763 1.00 75.88 99 PHE A CA 1
ATOM 761 C C . PHE A 1 99 ? 5.904 8.393 -15.420 1.00 75.88 99 PHE A C 1
ATOM 763 O O . PHE A 1 99 ? 5.343 8.644 -14.351 1.00 75.88 99 PHE A O 1
ATOM 770 N N . HIS A 1 100 ? 6.093 9.345 -16.331 1.00 61.22 100 HIS A N 1
ATOM 771 C CA . HIS A 1 100 ? 5.607 10.711 -16.160 1.00 61.22 100 HIS A CA 1
ATOM 772 C C . HIS A 1 100 ? 4.081 10.782 -16.358 1.00 61.22 100 HIS A C 1
ATOM 774 O O . HIS A 1 100 ? 3.548 10.291 -17.350 1.00 61.22 100 HIS A O 1
ATOM 780 N N . GLY A 1 101 ? 3.364 11.410 -15.419 1.00 55.12 101 GLY A N 1
ATOM 781 C CA . GLY A 1 101 ? 1.918 11.667 -15.528 1.00 55.12 101 GLY A CA 1
ATOM 782 C C . GLY A 1 101 ? 1.002 10.668 -14.815 1.00 55.12 101 GLY A C 1
ATOM 783 O O . GLY A 1 101 ? -0.215 10.838 -14.846 1.00 55.12 101 GLY A O 1
ATOM 784 N N . ILE A 1 102 ? 1.546 9.663 -14.123 1.00 56.12 102 ILE A N 1
ATOM 785 C CA . ILE A 1 102 ? 0.753 8.774 -13.267 1.00 56.12 102 ILE A CA 1
ATOM 786 C C . ILE A 1 102 ? 0.742 9.327 -11.840 1.00 56.12 102 ILE A C 1
ATOM 788 O O . ILE A 1 102 ? 1.364 8.785 -10.931 1.00 56.12 102 ILE A O 1
ATOM 792 N N . ALA A 1 103 ? 0.046 10.444 -11.641 1.00 53.78 103 ALA A N 1
ATOM 793 C CA . ALA A 1 103 ? -0.334 10.833 -10.292 1.00 53.78 103 ALA A CA 1
ATOM 794 C C . ALA A 1 103 ? -1.401 9.839 -9.794 1.00 53.78 103 ALA A C 1
ATOM 796 O O . ALA A 1 103 ? -2.342 9.544 -10.540 1.00 53.78 103 ALA A O 1
ATOM 797 N N . PRO A 1 104 ? -1.299 9.320 -8.559 1.00 53.81 104 PRO A N 1
ATOM 798 C CA . PRO A 1 104 ? -2.437 8.689 -7.908 1.00 53.81 104 PRO A CA 1
ATOM 799 C C . PRO A 1 104 ? -3.549 9.738 -7.883 1.00 53.81 104 PRO A C 1
ATOM 801 O O . PRO A 1 104 ? -3.386 10.787 -7.261 1.00 53.81 104 PRO A O 1
ATOM 804 N N . VAL A 1 105 ? -4.633 9.519 -8.628 1.00 49.91 105 VAL A N 1
ATOM 805 C CA . VAL A 1 105 ? -5.758 10.457 -8.652 1.00 49.91 105 VAL A CA 1
ATOM 806 C C . VAL A 1 105 ? -6.359 10.457 -7.251 1.00 49.91 105 VAL A C 1
ATOM 808 O O . VAL A 1 105 ? -7.103 9.549 -6.886 1.00 49.91 105 VAL A O 1
ATOM 811 N N . MET A 1 106 ? -5.996 11.456 -6.450 1.00 41.03 106 MET A N 1
ATOM 812 C CA . MET A 1 106 ? -6.716 11.790 -5.232 1.00 41.03 106 MET A CA 1
ATOM 813 C C . MET A 1 106 ? -8.047 12.370 -5.696 1.00 41.03 106 MET A C 1
ATOM 815 O O . MET A 1 106 ? -8.103 13.505 -6.162 1.00 41.03 106 MET A O 1
ATOM 819 N N . SER A 1 107 ? -9.098 11.554 -5.675 1.00 35.44 107 SER A N 1
ATOM 820 C CA . SER A 1 107 ? -10.447 12.103 -5.786 1.00 35.44 107 SER A CA 1
ATOM 821 C C . SER A 1 107 ? -10.673 12.923 -4.517 1.00 35.44 107 SER A C 1
ATOM 823 O O . SER A 1 107 ? -10.504 12.392 -3.420 1.00 35.44 107 SER A O 1
ATOM 825 N N . ALA A 1 108 ? -10.888 14.225 -4.704 1.00 34.94 108 ALA A N 1
ATOM 826 C CA . ALA A 1 108 ? -11.237 15.175 -3.654 1.00 34.94 108 ALA A CA 1
ATOM 827 C C . ALA A 1 108 ? -12.653 14.923 -3.123 1.00 34.94 108 ALA A C 1
ATOM 829 O O . ALA A 1 108 ? -13.476 14.386 -3.903 1.00 34.94 108 ALA A O 1
#